Protein AF-A0A391NIZ3-F1 (afdb_monomer_lite)

Structure (mmCIF, N/CA/C/O backbone):
data_AF-A0A391NIZ3-F1
#
_entry.id   AF-A0A391NIZ3-F1
#
loop_
_atom_site.group_PDB
_atom_site.id
_atom_site.type_symbol
_atom_site.label_atom_id
_atom_site.label_alt_id
_atom_site.label_comp_id
_atom_site.label_asym_id
_atom_site.label_entity_id
_atom_site.label_seq_id
_atom_site.pdbx_PDB_ins_code
_atom_site.Cartn_x
_atom_site.Cartn_y
_atom_site.Cartn_z
_atom_site.occupancy
_atom_site.B_iso_or_equiv
_atom_site.auth_seq_id
_atom_site.auth_comp_id
_atom_site.auth_asym_id
_atom_site.auth_atom_id
_atom_site.pdbx_PDB_model_num
ATOM 1 N N . MET A 1 1 ? -11.721 -15.011 -27.211 1.00 30.62 1 MET A N 1
ATOM 2 C CA . MET A 1 1 ? -11.542 -13.622 -26.747 1.00 30.62 1 MET A CA 1
ATOM 3 C C . MET A 1 1 ? -11.182 -13.724 -25.280 1.00 30.62 1 MET A C 1
ATOM 5 O O . MET A 1 1 ? -12.038 -14.136 -24.511 1.00 30.62 1 MET A O 1
ATOM 9 N N . ALA A 1 2 ? -9.910 -13.532 -24.933 1.00 32.03 2 ALA A N 1
ATOM 10 C CA . ALA A 1 2 ? -9.469 -13.575 -23.542 1.00 32.03 2 ALA A CA 1
ATOM 11 C C . ALA A 1 2 ? -9.986 -12.310 -22.849 1.00 32.03 2 ALA A C 1
ATOM 13 O O . ALA A 1 2 ? -9.765 -11.207 -23.352 1.00 32.03 2 ALA A O 1
ATOM 14 N N . GLY A 1 3 ? -10.761 -12.488 -21.780 1.00 29.78 3 GLY A N 1
ATOM 15 C CA . GLY A 1 3 ? -11.195 -11.386 -20.935 1.00 29.78 3 GLY A CA 1
ATOM 16 C C . GLY A 1 3 ? -9.972 -10.726 -20.313 1.00 29.78 3 GLY A C 1
ATOM 17 O O . GLY A 1 3 ? -8.994 -11.405 -20.008 1.00 29.78 3 GLY A O 1
ATOM 18 N N . LEU A 1 4 ? -10.016 -9.404 -20.156 1.00 34.88 4 LEU A N 1
ATOM 19 C CA . LEU A 1 4 ? -9.152 -8.738 -19.193 1.00 34.88 4 LEU A CA 1
ATOM 20 C C . LEU A 1 4 ? -9.568 -9.243 -17.810 1.00 34.88 4 LEU A C 1
ATOM 22 O O . LEU A 1 4 ? -10.449 -8.669 -17.170 1.00 34.88 4 LEU A O 1
ATOM 26 N N . ASP A 1 5 ? -8.973 -10.354 -17.390 1.00 36.97 5 ASP A N 1
ATOM 27 C CA . ASP A 1 5 ? -8.926 -10.728 -15.991 1.00 36.97 5 ASP A CA 1
ATOM 28 C C . ASP A 1 5 ? -8.156 -9.609 -15.296 1.00 36.97 5 ASP A C 1
ATOM 30 O O . ASP A 1 5 ? -6.947 -9.454 -15.465 1.00 36.97 5 ASP A O 1
ATOM 34 N N . SER A 1 6 ? -8.893 -8.757 -14.585 1.00 40.09 6 SER A N 1
ATOM 35 C CA . SER A 1 6 ? -8.323 -7.855 -13.595 1.00 40.09 6 SER A CA 1
ATOM 36 C C . SER A 1 6 ? -7.480 -8.712 -12.652 1.00 40.09 6 SER A C 1
ATOM 38 O O . SER A 1 6 ? -8.021 -9.455 -11.830 1.00 40.09 6 SER A O 1
ATOM 40 N N . MET A 1 7 ? -6.157 -8.685 -12.831 1.00 52.97 7 MET A N 1
ATOM 41 C CA . MET A 1 7 ? -5.228 -9.329 -11.915 1.00 52.97 7 MET A CA 1
ATOM 42 C C . MET A 1 7 ? -5.234 -8.503 -10.636 1.00 52.97 7 MET A C 1
ATOM 44 O O . MET A 1 7 ? -4.478 -7.543 -10.493 1.00 52.97 7 MET A O 1
ATOM 48 N N . ALA A 1 8 ? -6.149 -8.831 -9.731 1.00 58.59 8 ALA A N 1
ATOM 49 C CA . ALA A 1 8 ? -6.102 -8.322 -8.375 1.00 58.59 8 ALA A CA 1
ATOM 50 C C . ALA A 1 8 ? -4.800 -8.801 -7.718 1.00 58.59 8 ALA A C 1
ATOM 52 O O . ALA A 1 8 ? -4.417 -9.963 -7.870 1.00 58.59 8 ALA A O 1
ATOM 53 N N . ALA A 1 9 ? -4.138 -7.903 -6.990 1.00 57.91 9 ALA A N 1
ATOM 54 C CA . ALA A 1 9 ? -2.969 -8.193 -6.166 1.00 57.91 9 ALA A CA 1
ATOM 55 C C . ALA A 1 9 ? -3.147 -9.503 -5.354 1.00 57.91 9 ALA A C 1
ATOM 57 O O . ALA A 1 9 ? -4.040 -9.556 -4.498 1.00 57.91 9 ALA A O 1
ATOM 58 N N . PRO A 1 10 ? -2.336 -10.557 -5.594 1.00 53.47 10 PRO A N 1
ATOM 59 C CA . PRO A 1 10 ? -2.469 -11.822 -4.876 1.00 53.47 10 PRO A CA 1
ATOM 60 C C . PRO A 1 10 ? -2.137 -11.669 -3.381 1.00 53.47 10 PRO A C 1
ATOM 62 O O . PRO A 1 10 ? -1.317 -10.841 -2.983 1.00 53.47 10 PRO A O 1
ATOM 65 N N . ARG A 1 11 ? -2.767 -12.491 -2.529 1.00 53.78 11 ARG A N 1
ATOM 66 C CA . ARG A 1 11 ? -2.462 -12.562 -1.087 1.00 53.78 11 ARG A CA 1
ATOM 67 C C . ARG A 1 11 ? -1.027 -13.057 -0.867 1.00 53.78 11 ARG A C 1
ATOM 69 O O . ARG A 1 11 ? -0.575 -13.943 -1.579 1.00 53.78 11 ARG A O 1
ATOM 76 N N . GLY A 1 12 ? -0.379 -12.568 0.195 1.00 54.88 12 GLY A N 1
ATOM 77 C CA . GLY A 1 12 ? 0.856 -13.160 0.733 1.00 54.88 12 GLY A CA 1
ATOM 78 C C . GLY A 1 12 ? 2.101 -12.840 -0.086 1.00 54.88 12 GLY A C 1
ATOM 79 O O . GLY A 1 12 ? 3.178 -13.310 0.251 1.00 54.88 12 GLY A O 1
ATOM 80 N N . VAL A 1 13 ? 1.933 -12.024 -1.124 1.00 63.78 13 VAL A N 1
ATOM 81 C CA . VAL A 1 13 ? 3.009 -11.528 -1.965 1.00 63.78 13 VAL A CA 1
ATOM 82 C C . VAL A 1 13 ? 3.862 -10.548 -1.176 1.00 63.78 13 VAL A C 1
ATOM 84 O O . VAL A 1 13 ? 3.339 -9.620 -0.543 1.00 63.78 13 VAL A O 1
ATOM 87 N N . LEU A 1 14 ? 5.171 -10.755 -1.244 1.00 71.38 14 LEU A N 1
ATOM 88 C CA . LEU A 1 14 ? 6.159 -9.802 -0.779 1.00 71.38 14 LEU A CA 1
ATOM 89 C C . LEU A 1 14 ? 6.186 -8.622 -1.748 1.00 71.38 14 LEU A C 1
ATOM 91 O O . LEU A 1 14 ? 6.499 -8.758 -2.934 1.00 71.38 14 LEU A O 1
ATOM 95 N N . TRP A 1 15 ? 5.836 -7.444 -1.238 1.00 83.12 15 TRP A N 1
ATOM 96 C CA . TRP A 1 15 ? 5.935 -6.219 -2.017 1.00 83.12 15 TRP A CA 1
ATOM 97 C C . TRP A 1 15 ? 7.286 -5.584 -1.774 1.00 83.12 15 TRP A C 1
ATOM 99 O O . TRP A 1 15 ? 7.584 -5.164 -0.656 1.00 83.12 15 TRP A O 1
ATOM 109 N N . ARG A 1 16 ? 8.080 -5.453 -2.828 1.00 86.00 16 ARG A N 1
ATOM 110 C CA . ARG A 1 16 ? 9.250 -4.593 -2.799 1.00 86.00 16 ARG A CA 1
ATOM 111 C C . ARG A 1 16 ? 8.808 -3.146 -2.933 1.00 86.00 16 ARG A C 1
ATOM 113 O O . ARG A 1 16 ? 8.069 -2.782 -3.852 1.00 86.00 16 ARG A O 1
ATOM 120 N N . VAL A 1 17 ? 9.277 -2.315 -2.010 1.00 87.50 17 VAL A N 1
ATOM 121 C CA . VAL A 1 17 ? 9.149 -0.862 -2.130 1.00 87.50 17 VAL A CA 1
ATOM 122 C C . VAL A 1 17 ? 10.254 -0.359 -3.037 1.00 87.50 17 VAL A C 1
ATOM 124 O O . VAL A 1 17 ? 11.430 -0.618 -2.780 1.00 87.50 17 VAL A O 1
ATOM 127 N N . VAL A 1 18 ? 9.878 0.383 -4.073 1.00 89.62 18 VAL A N 1
ATOM 128 C CA . VAL A 1 18 ? 10.826 0.974 -5.015 1.00 89.62 18 VAL A CA 1
ATOM 129 C C . VAL A 1 18 ? 10.708 2.499 -4.953 1.00 89.62 18 VAL A C 1
ATOM 131 O O . VAL A 1 18 ? 9.607 3.033 -5.126 1.00 89.62 18 VAL A O 1
ATOM 134 N N . PRO A 1 19 ? 11.810 3.228 -4.699 1.00 88.12 19 PRO A N 1
ATOM 135 C CA . PRO A 1 19 ? 11.822 4.681 -4.789 1.00 88.12 19 PRO A CA 1
ATOM 136 C C . PRO A 1 19 ? 11.428 5.162 -6.185 1.00 88.12 19 PRO A C 1
ATOM 138 O O . PRO A 1 19 ? 11.955 4.699 -7.193 1.00 88.12 19 PRO A O 1
ATOM 141 N N . SER A 1 20 ? 10.521 6.133 -6.245 1.00 86.06 20 SER A N 1
ATOM 142 C CA . SER A 1 20 ? 10.076 6.753 -7.488 1.00 86.06 20 SER A CA 1
ATOM 143 C C . SER A 1 20 ? 10.593 8.179 -7.606 1.00 86.06 20 SER A C 1
ATOM 145 O O . SER A 1 20 ? 10.410 9.007 -6.715 1.00 86.06 20 SER A O 1
ATOM 147 N N . ASN A 1 21 ? 11.150 8.501 -8.772 1.00 85.25 21 ASN A N 1
ATOM 148 C CA . ASN A 1 21 ? 11.581 9.857 -9.115 1.00 85.25 21 ASN A CA 1
ATOM 149 C C . ASN A 1 21 ? 10.421 10.765 -9.571 1.00 85.25 21 ASN A C 1
ATOM 151 O O . ASN A 1 21 ? 10.645 11.932 -9.889 1.00 85.25 21 ASN A O 1
ATOM 155 N N . ALA A 1 22 ? 9.187 10.249 -9.635 1.00 85.94 22 ALA A N 1
ATOM 156 C CA . ALA A 1 22 ? 8.031 11.000 -10.124 1.00 85.94 22 ALA A CA 1
ATOM 157 C C . ALA A 1 22 ? 7.596 12.125 -9.170 1.00 85.94 22 ALA A C 1
ATOM 159 O O . ALA A 1 22 ? 7.061 13.139 -9.621 1.00 85.94 22 ALA A O 1
ATOM 160 N N . ILE A 1 23 ? 7.826 11.960 -7.862 1.00 79.81 23 ILE A N 1
ATOM 161 C CA . ILE A 1 23 ? 7.537 12.956 -6.821 1.00 79.81 23 ILE A CA 1
ATOM 162 C C . ILE A 1 23 ? 8.584 12.868 -5.697 1.00 79.81 23 ILE A C 1
ATOM 164 O O . ILE A 1 23 ? 9.141 11.793 -5.473 1.00 79.81 23 ILE A O 1
ATOM 168 N N . PRO A 1 24 ? 8.830 13.951 -4.933 1.00 78.94 24 PRO A N 1
ATOM 169 C CA . PRO A 1 24 ? 9.692 13.886 -3.755 1.00 78.94 24 PRO A CA 1
ATOM 170 C C . PRO A 1 24 ? 9.196 12.835 -2.753 1.00 78.94 24 PRO A C 1
ATOM 172 O O . PRO A 1 24 ? 8.037 12.880 -2.337 1.00 78.94 24 PRO A O 1
ATOM 175 N N . ASN A 1 25 ? 10.081 11.917 -2.354 1.00 77.44 25 ASN A N 1
ATOM 176 C CA . ASN A 1 25 ? 9.791 10.797 -1.446 1.00 77.44 25 ASN A CA 1
ATOM 177 C C . ASN A 1 25 ? 8.659 9.865 -1.931 1.00 77.44 25 ASN A C 1
ATOM 179 O O . ASN A 1 25 ? 7.978 9.245 -1.114 1.00 77.44 25 ASN A O 1
ATOM 183 N N . GLY A 1 26 ? 8.421 9.803 -3.244 1.00 85.69 26 GLY A N 1
ATOM 184 C CA . GLY A 1 26 ? 7.451 8.887 -3.831 1.00 85.69 26 GLY A CA 1
ATOM 185 C C . GLY A 1 26 ? 7.955 7.455 -3.816 1.00 85.69 26 GLY A C 1
ATOM 186 O O . GLY A 1 26 ? 9.129 7.208 -4.069 1.00 85.69 26 GLY A O 1
ATOM 187 N N . MET A 1 27 ? 7.051 6.519 -3.567 1.00 91.25 27 MET A N 1
ATOM 188 C CA . MET A 1 27 ? 7.331 5.088 -3.603 1.00 91.25 27 MET A CA 1
ATOM 189 C C . MET A 1 27 ? 6.312 4.381 -4.494 1.00 91.25 27 MET A C 1
ATOM 191 O O . MET A 1 27 ? 5.132 4.739 -4.487 1.00 91.25 27 MET A O 1
ATOM 195 N N . THR A 1 28 ? 6.749 3.365 -5.225 1.00 93.19 28 THR A N 1
ATOM 196 C CA . THR A 1 28 ? 5.891 2.407 -5.933 1.00 93.19 28 THR A CA 1
ATOM 197 C C . THR A 1 28 ? 6.017 1.031 -5.281 1.00 93.19 28 THR A C 1
ATOM 199 O O . THR A 1 28 ? 6.976 0.750 -4.557 1.00 93.19 28 THR A O 1
ATOM 202 N N . LEU A 1 29 ? 5.014 0.178 -5.494 1.00 90.81 29 LEU A N 1
ATOM 203 C CA . LEU A 1 29 ? 5.008 -1.194 -4.990 1.00 90.81 29 LEU A CA 1
ATOM 204 C C . LEU A 1 29 ? 5.153 -2.179 -6.145 1.00 90.81 29 LEU A C 1
ATOM 206 O O . LEU A 1 29 ? 4.336 -2.171 -7.069 1.00 90.81 29 LEU A O 1
ATOM 210 N N . MET A 1 30 ? 6.172 -3.030 -6.055 1.00 90.44 30 MET A N 1
ATOM 211 C CA . MET A 1 30 ? 6.476 -4.083 -7.018 1.00 90.44 30 MET A CA 1
ATOM 212 C C . MET A 1 30 ? 6.294 -5.454 -6.369 1.00 90.44 30 MET A C 1
ATOM 214 O O . MET A 1 30 ? 6.764 -5.700 -5.264 1.00 90.44 30 MET A O 1
ATOM 218 N N . CYS A 1 31 ? 5.606 -6.350 -7.059 1.00 87.38 31 CYS A N 1
ATOM 219 C CA . CYS A 1 31 ? 5.487 -7.755 -6.706 1.00 87.38 31 CYS A CA 1
ATOM 220 C C . CYS A 1 31 ? 6.679 -8.518 -7.298 1.00 87.38 31 CYS A C 1
ATOM 222 O O . CYS A 1 31 ? 6.807 -8.576 -8.524 1.00 87.38 31 CYS A O 1
ATOM 224 N N . GLU A 1 32 ? 7.517 -9.109 -6.443 1.00 74.81 32 GLU A N 1
ATOM 225 C CA . GLU A 1 32 ? 8.699 -9.885 -6.865 1.00 74.81 32 GLU A CA 1
ATOM 226 C C . GLU A 1 32 ? 8.447 -11.393 -6.986 1.00 74.81 32 GLU A C 1
ATOM 228 O O . GLU A 1 32 ? 9.217 -12.087 -7.641 1.00 74.81 32 GLU A O 1
ATOM 233 N N . ASP A 1 33 ? 7.340 -11.901 -6.443 1.00 68.62 33 ASP A N 1
ATOM 234 C CA . ASP A 1 33 ? 7.028 -13.340 -6.414 1.00 68.62 33 ASP A CA 1
ATOM 235 C C . ASP A 1 33 ? 6.500 -13.900 -7.756 1.00 68.62 33 ASP A C 1
ATOM 237 O O . ASP A 1 33 ? 5.874 -14.961 -7.800 1.00 68.62 33 ASP A O 1
ATOM 241 N N . LEU A 1 34 ? 6.711 -13.185 -8.864 1.00 69.62 34 LEU A N 1
ATOM 242 C CA . LEU A 1 34 ? 6.232 -13.544 -10.202 1.00 69.62 34 LEU A CA 1
ATOM 243 C C . LEU A 1 34 ? 7.392 -13.634 -11.196 1.00 69.62 34 LEU A C 1
ATOM 245 O O . LEU A 1 34 ? 8.400 -12.950 -11.053 1.00 69.62 34 LEU A O 1
ATOM 249 N N . ASP A 1 35 ? 7.202 -14.417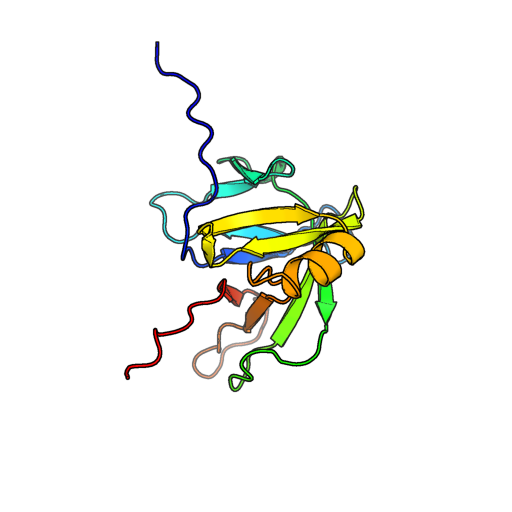 -12.265 1.00 75.75 35 ASP A N 1
ATOM 250 C CA . ASP A 1 35 ? 8.193 -14.594 -13.344 1.00 75.75 35 ASP A CA 1
ATOM 251 C C . ASP A 1 35 ? 8.624 -13.267 -14.005 1.00 75.75 35 ASP A C 1
ATOM 253 O O . ASP A 1 35 ? 9.677 -13.185 -14.640 1.00 75.75 35 ASP A O 1
ATOM 257 N N . SER A 1 36 ? 7.804 -12.222 -13.871 1.00 79.69 36 SER A N 1
ATOM 258 C CA . SER A 1 36 ? 8.085 -10.861 -14.319 1.00 79.69 36 SER A CA 1
ATOM 259 C C . SER A 1 36 ? 7.611 -9.844 -13.278 1.00 79.69 36 SER A C 1
ATOM 261 O O . SER A 1 36 ? 6.519 -10.035 -12.733 1.00 79.69 36 SER A O 1
ATOM 263 N N . PRO A 1 37 ? 8.349 -8.738 -13.059 1.00 85.12 37 PRO A N 1
ATOM 264 C CA . PRO A 1 37 ? 7.949 -7.716 -12.100 1.00 85.12 37 PRO A CA 1
ATOM 265 C C . PRO A 1 37 ? 6.615 -7.092 -12.510 1.00 85.12 37 PRO A C 1
ATOM 267 O O . PRO A 1 37 ? 6.466 -6.584 -13.624 1.00 85.12 37 PRO A O 1
ATOM 270 N N . LEU A 1 38 ? 5.651 -7.117 -11.592 1.00 90.69 38 LEU A N 1
ATOM 271 C CA . LEU A 1 38 ? 4.371 -6.433 -11.743 1.00 90.69 38 LEU A CA 1
ATOM 272 C C . LEU A 1 38 ? 4.234 -5.348 -10.680 1.00 90.69 38 LEU A C 1
ATOM 274 O O . LEU A 1 38 ? 4.617 -5.531 -9.528 1.00 90.69 38 LEU A O 1
ATOM 278 N N . TRP A 1 39 ? 3.638 -4.231 -11.062 1.00 92.19 39 TRP A N 1
ATOM 279 C CA . TRP A 1 39 ? 3.476 -3.051 -10.228 1.00 92.19 39 TRP A CA 1
ATOM 280 C C . TRP A 1 39 ? 2.023 -2.889 -9.794 1.00 92.19 39 TRP A C 1
ATOM 282 O O . TRP A 1 39 ? 1.108 -3.186 -10.564 1.00 92.19 39 TRP A O 1
ATOM 292 N N . LEU A 1 40 ? 1.802 -2.379 -8.582 1.00 91.31 40 LEU A N 1
ATOM 293 C CA . LEU A 1 40 ? 0.462 -2.047 -8.097 1.00 91.31 40 LEU A CA 1
ATOM 294 C C . LEU A 1 40 ? -0.001 -0.708 -8.686 1.00 91.31 40 LEU A C 1
ATOM 296 O O . LEU A 1 40 ? 0.609 0.327 -8.416 1.00 91.31 40 LEU A O 1
ATOM 300 N N . ALA A 1 41 ? -1.085 -0.707 -9.458 1.00 93.25 41 ALA A N 1
ATOM 301 C CA . ALA A 1 41 ? -1.703 0.498 -10.013 1.00 93.25 41 ALA A CA 1
ATOM 302 C C . ALA A 1 41 ? -2.649 1.196 -9.012 1.00 93.25 41 ALA A C 1
ATOM 304 O O . ALA A 1 41 ? -3.013 0.650 -7.969 1.00 93.25 41 ALA A O 1
ATOM 305 N N . SER A 1 42 ? -3.079 2.425 -9.331 1.00 91.12 42 SER A N 1
ATOM 306 C CA . SER A 1 42 ? -3.957 3.240 -8.461 1.00 91.12 42 SER A CA 1
ATOM 307 C C . SER A 1 42 ? -5.346 2.649 -8.226 1.00 91.12 42 SER A C 1
ATOM 309 O O . SER A 1 42 ? -5.995 2.985 -7.239 1.00 91.12 42 SER A O 1
ATOM 311 N N . ASP A 1 43 ? -5.810 1.781 -9.119 1.00 89.69 43 ASP A N 1
ATOM 312 C CA . ASP A 1 43 ? -7.062 1.033 -8.986 1.00 89.69 43 ASP A CA 1
ATOM 313 C C . ASP A 1 43 ? -6.873 -0.339 -8.313 1.00 89.69 43 ASP A C 1
ATOM 315 O O . ASP A 1 43 ? -7.814 -1.128 -8.258 1.00 89.69 43 ASP A O 1
ATOM 319 N N . LEU A 1 44 ? -5.675 -0.601 -7.772 1.00 88.94 44 LEU A N 1
ATOM 320 C CA . LEU A 1 44 ? -5.248 -1.855 -7.143 1.00 88.94 44 LEU A CA 1
ATOM 321 C C . LEU A 1 44 ? -5.123 -3.051 -8.100 1.00 88.94 44 LEU A C 1
ATOM 323 O O . LEU A 1 44 ? -4.967 -4.187 -7.642 1.00 88.94 44 LEU A O 1
ATOM 327 N N . SER A 1 45 ? -5.164 -2.815 -9.412 1.00 89.25 45 SER A N 1
ATOM 328 C CA . SER A 1 45 ? -4.800 -3.827 -10.404 1.00 89.25 45 SER A CA 1
ATOM 329 C C . SER A 1 45 ? -3.281 -3.977 -10.526 1.00 89.25 45 SER A C 1
ATOM 331 O O . SER A 1 45 ? -2.514 -3.078 -10.170 1.00 89.25 45 SER A O 1
ATOM 333 N N . MET A 1 46 ? -2.842 -5.127 -11.036 1.00 88.56 46 MET A N 1
ATOM 334 C CA . MET A 1 46 ? -1.444 -5.370 -11.389 1.00 88.56 46 MET A CA 1
ATOM 335 C C . MET A 1 46 ? -1.155 -4.930 -12.824 1.00 88.56 46 MET A C 1
ATOM 337 O O . MET A 1 46 ? -1.907 -5.251 -13.744 1.00 88.56 46 MET A O 1
ATOM 341 N N . THR A 1 47 ? -0.037 -4.233 -13.027 1.00 90.38 47 THR A N 1
ATOM 342 C CA . THR A 1 47 ? 0.412 -3.746 -14.340 1.00 90.38 47 THR A CA 1
ATOM 343 C C . THR A 1 47 ? 1.879 -4.090 -14.580 1.00 90.38 47 THR A C 1
ATOM 345 O O . THR A 1 47 ? 2.707 -3.995 -13.682 1.00 90.38 47 THR A O 1
ATOM 348 N N . ASP A 1 48 ? 2.227 -4.448 -15.811 1.00 91.31 48 ASP A N 1
ATOM 349 C CA . ASP A 1 48 ? 3.610 -4.674 -16.258 1.00 91.31 48 ASP A CA 1
ATOM 350 C C . ASP A 1 48 ? 4.376 -3.361 -16.521 1.00 91.31 48 ASP A C 1
ATOM 352 O O . ASP A 1 48 ? 5.591 -3.349 -16.706 1.00 91.31 48 ASP A O 1
ATOM 356 N N . LYS A 1 49 ? 3.666 -2.229 -16.528 1.00 91.44 49 LYS A N 1
ATOM 357 C CA . LYS A 1 49 ? 4.222 -0.891 -16.762 1.00 91.44 49 LYS A CA 1
ATOM 358 C C . LYS A 1 49 ? 4.400 -0.127 -15.458 1.00 91.44 49 LYS A C 1
ATOM 360 O O . LYS A 1 49 ? 3.411 0.327 -14.885 1.00 91.44 49 LYS A O 1
ATOM 365 N N . GLU A 1 50 ? 5.649 0.131 -15.083 1.00 91.12 50 GLU A N 1
ATOM 366 C CA . GLU A 1 50 ? 6.008 0.975 -13.932 1.00 91.12 50 GLU A CA 1
ATOM 367 C C . GLU A 1 50 ? 5.390 2.379 -14.017 1.00 91.12 50 GLU A C 1
ATOM 369 O O . GLU A 1 50 ? 4.910 2.914 -13.026 1.00 91.12 50 GLU A O 1
ATOM 374 N N . ALA A 1 51 ? 5.309 2.962 -15.218 1.00 91.19 51 ALA A N 1
ATOM 375 C CA . ALA A 1 51 ? 4.716 4.287 -15.425 1.00 91.19 51 ALA A CA 1
ATOM 376 C C . ALA A 1 51 ? 3.225 4.378 -15.034 1.00 91.19 51 ALA A C 1
ATOM 378 O O . ALA A 1 51 ? 2.703 5.479 -14.876 1.00 91.19 51 ALA A O 1
ATOM 379 N N . ASN A 1 52 ? 2.546 3.235 -14.893 1.00 92.56 52 ASN A N 1
ATOM 380 C CA . ASN A 1 52 ? 1.154 3.145 -14.452 1.00 92.56 52 ASN A CA 1
ATOM 381 C C . ASN A 1 52 ? 1.026 2.770 -12.964 1.00 92.56 52 ASN A C 1
ATOM 383 O O . ASN A 1 52 ? -0.093 2.615 -12.472 1.00 92.56 52 ASN A O 1
ATOM 387 N N . ALA A 1 53 ? 2.144 2.583 -12.260 1.00 93.56 53 ALA A N 1
ATOM 388 C CA . ALA A 1 53 ? 2.144 2.257 -10.845 1.00 93.56 53 ALA A CA 1
ATOM 389 C C . ALA A 1 53 ? 1.570 3.414 -10.015 1.00 93.56 53 ALA A C 1
ATOM 391 O O . ALA A 1 53 ? 1.778 4.596 -10.303 1.00 93.56 53 ALA A O 1
ATOM 392 N N . ALA A 1 54 ? 0.864 3.062 -8.948 1.00 94.19 54 ALA A N 1
ATOM 393 C CA . ALA A 1 54 ? 0.435 4.008 -7.939 1.00 94.19 54 ALA A CA 1
ATOM 394 C C . ALA A 1 54 ? 1.641 4.584 -7.196 1.00 94.19 54 ALA A C 1
ATOM 396 O O . ALA A 1 54 ? 2.567 3.864 -6.821 1.00 94.19 54 ALA A O 1
ATOM 397 N N . LEU A 1 55 ? 1.575 5.885 -6.919 1.00 94.88 55 LEU A N 1
ATOM 398 C CA . LEU A 1 55 ? 2.538 6.566 -6.066 1.00 94.88 55 LEU A CA 1
ATOM 399 C C . LEU A 1 55 ? 2.020 6.614 -4.634 1.00 94.88 55 LEU A C 1
ATOM 401 O O . LEU A 1 55 ? 0.892 7.049 -4.382 1.00 94.88 55 LEU A O 1
ATOM 405 N N . PHE A 1 56 ? 2.877 6.233 -3.696 1.00 93.25 56 PHE A N 1
ATOM 406 C CA . PHE A 1 56 ? 2.605 6.258 -2.269 1.00 93.25 56 PHE A CA 1
ATOM 407 C C . PHE A 1 56 ? 3.592 7.155 -1.525 1.00 93.25 56 PHE A C 1
ATOM 409 O O . PHE A 1 56 ? 4.740 7.327 -1.933 1.00 93.25 56 PHE A O 1
ATOM 416 N N . ARG A 1 57 ? 3.127 7.716 -0.407 1.00 91.44 57 ARG A N 1
ATOM 417 C CA . ARG A 1 57 ? 3.940 8.379 0.619 1.00 91.44 57 ARG A CA 1
ATOM 418 C C . ARG A 1 57 ? 3.831 7.591 1.913 1.00 91.44 57 ARG A C 1
ATOM 420 O O . ARG A 1 57 ? 2.752 7.085 2.220 1.00 91.44 57 ARG A O 1
ATOM 427 N N . PHE A 1 58 ? 4.931 7.474 2.646 1.00 88.69 58 PHE A N 1
ATOM 428 C CA . PHE A 1 58 ? 4.979 6.688 3.878 1.00 88.69 58 PHE A CA 1
ATOM 429 C C . PHE A 1 58 ? 5.033 7.609 5.088 1.00 88.69 58 PHE A C 1
ATOM 431 O O . PHE A 1 58 ? 5.788 8.581 5.097 1.00 88.69 58 PHE A O 1
ATOM 438 N N . GLU A 1 59 ? 4.280 7.264 6.126 1.00 88.06 59 GLU A N 1
ATOM 439 C CA . GLU A 1 59 ? 4.418 7.868 7.448 1.00 88.06 59 GLU A CA 1
ATOM 440 C C . GLU A 1 59 ? 4.750 6.788 8.470 1.00 88.06 59 GLU A C 1
ATOM 442 O O . GLU A 1 59 ? 4.153 5.713 8.465 1.00 88.06 59 GLU A O 1
ATOM 447 N N . LEU A 1 60 ? 5.720 7.065 9.341 1.00 84.81 60 LEU A N 1
ATOM 448 C CA . LEU A 1 60 ? 6.102 6.141 10.403 1.00 84.81 60 LEU A CA 1
ATOM 449 C C . LEU A 1 60 ? 4.963 6.005 11.413 1.00 84.81 60 LEU A C 1
ATOM 451 O O . LEU A 1 60 ? 4.384 7.000 11.849 1.00 84.81 60 LEU A O 1
ATOM 455 N N . CYS A 1 61 ? 4.692 4.778 11.840 1.00 82.69 61 CYS A N 1
ATOM 456 C CA . CYS A 1 61 ? 3.732 4.496 12.897 1.00 82.69 61 CYS A CA 1
ATOM 457 C C . CYS A 1 61 ? 4.350 3.586 13.969 1.00 82.69 61 CYS A C 1
ATOM 459 O O . CYS A 1 61 ? 5.413 2.994 13.748 1.00 82.69 61 CYS A O 1
ATOM 461 N N . PRO A 1 62 ? 3.739 3.499 15.167 1.00 80.94 62 PRO A N 1
ATOM 462 C CA . PRO A 1 62 ? 4.197 2.574 16.194 1.00 80.94 62 PRO A CA 1
ATOM 463 C C . PRO A 1 62 ? 4.321 1.147 15.651 1.00 80.94 62 PRO A C 1
ATOM 465 O O . PRO A 1 62 ? 3.475 0.699 14.877 1.00 80.94 62 PRO A O 1
ATOM 468 N N . ALA A 1 63 ? 5.374 0.446 16.078 1.00 67.62 63 ALA A N 1
ATOM 469 C CA . ALA A 1 63 ? 5.653 -0.910 15.623 1.00 67.62 63 ALA A CA 1
ATOM 470 C C . ALA A 1 63 ? 4.465 -1.846 15.892 1.00 67.62 63 ALA A C 1
ATOM 472 O O . ALA A 1 63 ? 3.937 -1.864 17.006 1.00 67.62 63 ALA A O 1
ATOM 473 N N . PHE A 1 64 ? 4.064 -2.624 14.882 1.00 63.44 64 PHE A N 1
ATOM 474 C CA . PHE A 1 64 ? 2.912 -3.520 14.996 1.00 63.44 64 PHE A CA 1
ATOM 475 C C . PHE A 1 64 ? 3.295 -4.929 15.481 1.00 63.44 64 PHE A C 1
ATOM 477 O O . PHE A 1 64 ? 2.795 -5.358 16.519 1.00 63.44 64 PHE A O 1
ATOM 484 N N . ARG A 1 65 ? 4.201 -5.645 14.791 1.00 63.59 65 ARG A N 1
ATOM 485 C CA . ARG A 1 65 ? 4.762 -6.932 15.257 1.00 63.59 65 ARG A CA 1
ATOM 486 C C . ARG A 1 65 ? 6.078 -6.758 16.016 1.00 63.59 65 ARG A C 1
ATOM 488 O O . ARG A 1 65 ? 6.362 -7.540 16.918 1.00 63.59 65 ARG A O 1
ATOM 495 N N . GLY A 1 66 ? 6.866 -5.731 15.682 1.00 57.81 66 GLY A N 1
ATOM 496 C CA . GLY A 1 66 ? 8.069 -5.361 16.441 1.00 57.81 66 GLY A CA 1
ATOM 497 C C . GLY A 1 66 ? 9.302 -6.233 16.174 1.00 57.81 66 GLY A C 1
ATOM 498 O O . GLY A 1 66 ? 10.093 -6.472 17.088 1.00 57.81 66 GLY A O 1
ATOM 499 N N . GLY A 1 67 ? 9.481 -6.702 14.935 1.00 63.69 67 GLY A N 1
ATOM 500 C CA . GLY A 1 67 ? 10.695 -7.401 14.506 1.00 63.69 67 GLY A CA 1
ATOM 501 C C . GLY A 1 67 ? 11.949 -6.519 14.590 1.00 63.69 67 GLY A C 1
ATOM 502 O O . GLY A 1 67 ? 11.904 -5.314 14.335 1.00 63.69 67 GLY A O 1
ATOM 503 N N . LYS A 1 68 ? 13.098 -7.108 14.949 1.00 65.75 68 LYS A N 1
ATOM 504 C CA . LYS A 1 68 ? 14.383 -6.391 14.957 1.00 65.75 68 LYS A CA 1
ATOM 505 C C . LYS A 1 68 ? 14.726 -5.967 13.524 1.00 65.75 68 LYS A C 1
ATOM 507 O O . LYS A 1 68 ? 14.968 -6.825 12.687 1.00 65.75 68 LYS A O 1
ATOM 512 N N . GLY A 1 69 ? 14.769 -4.659 13.269 1.00 65.62 69 GLY A N 1
ATOM 513 C CA . GLY A 1 69 ? 15.035 -4.096 11.937 1.00 65.62 69 GLY A CA 1
ATOM 514 C C . GLY A 1 69 ? 13.784 -3.827 11.095 1.00 65.62 69 GLY A C 1
ATOM 515 O O . GLY A 1 69 ? 13.905 -3.273 10.006 1.00 65.62 69 GLY A O 1
ATOM 516 N N . SER A 1 70 ? 12.590 -4.153 11.600 1.00 71.88 70 SER A N 1
ATOM 517 C CA . SER A 1 70 ? 11.331 -3.810 10.940 1.00 71.88 70 SER A CA 1
ATOM 518 C C . SER A 1 70 ? 10.905 -2.381 11.279 1.00 71.88 70 SER A C 1
ATOM 520 O O . SER A 1 70 ? 10.930 -1.961 12.438 1.00 71.88 70 SER A O 1
ATOM 522 N N . VAL A 1 71 ? 10.469 -1.642 10.264 1.00 78.75 71 VAL A N 1
ATOM 523 C CA . VAL A 1 71 ? 9.905 -0.296 10.373 1.00 78.75 71 VAL A CA 1
ATOM 524 C C . VAL A 1 71 ? 8.421 -0.376 10.045 1.00 78.75 71 VAL A C 1
ATOM 526 O O . VAL A 1 71 ? 8.048 -0.855 8.979 1.00 78.75 71 VAL A O 1
ATOM 529 N N . SER A 1 72 ? 7.555 0.087 10.946 1.00 84.19 72 SER A N 1
ATOM 530 C CA . SER A 1 72 ? 6.118 0.142 10.670 1.00 84.19 72 SER A CA 1
ATOM 531 C C . SER A 1 72 ? 5.733 1.468 10.022 1.00 84.19 72 SER A C 1
ATOM 533 O O . SER A 1 72 ? 6.143 2.540 10.475 1.00 84.19 72 SER A O 1
ATOM 535 N N . VAL A 1 73 ? 4.945 1.382 8.952 1.00 86.12 73 VAL A N 1
ATOM 536 C CA . VAL A 1 73 ? 4.510 2.530 8.154 1.00 86.12 73 VAL A CA 1
ATOM 537 C C . VAL A 1 73 ? 3.015 2.484 7.860 1.00 86.12 73 VAL A C 1
ATOM 539 O O . VAL A 1 73 ? 2.409 1.418 7.769 1.00 86.12 73 VAL A O 1
ATOM 542 N N . VAL A 1 74 ? 2.426 3.658 7.662 1.00 89.88 74 VAL A N 1
ATOM 543 C CA . VAL A 1 74 ? 1.143 3.837 6.980 1.00 89.88 74 VAL A CA 1
ATOM 544 C C . VAL A 1 74 ? 1.426 4.355 5.575 1.00 89.88 74 VAL A C 1
ATOM 546 O O . VAL A 1 74 ? 2.253 5.247 5.382 1.00 89.88 74 VAL A O 1
ATOM 549 N N . MET A 1 75 ? 0.753 3.775 4.586 1.00 90.94 75 MET A N 1
ATOM 550 C CA . MET A 1 75 ? 0.947 4.101 3.177 1.00 90.94 75 MET A CA 1
ATOM 551 C C . MET A 1 75 ? -0.216 4.929 2.644 1.00 90.94 75 MET A C 1
ATOM 553 O O . MET A 1 75 ? -1.341 4.438 2.564 1.00 90.94 75 MET A O 1
ATOM 557 N N . TYR A 1 76 ? 0.067 6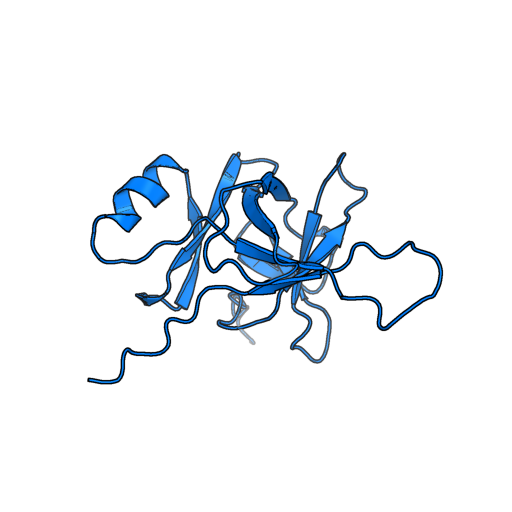.156 2.214 1.00 93.12 76 TYR A N 1
ATOM 558 C CA . TYR A 1 76 ? -0.915 7.080 1.655 1.00 93.12 76 TYR A CA 1
ATOM 559 C C . TYR A 1 76 ? -0.765 7.166 0.146 1.00 93.12 76 TYR A C 1
ATOM 561 O O . TYR A 1 76 ? 0.288 7.552 -0.363 1.00 93.12 76 TYR A O 1
ATOM 569 N N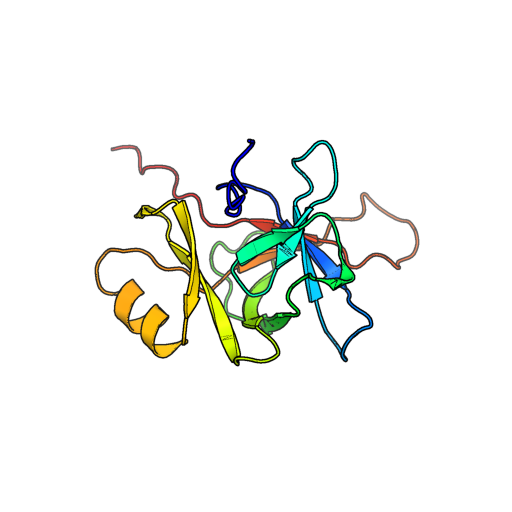 . HIS A 1 77 ? -1.838 6.870 -0.576 1.00 94.31 77 HIS A N 1
ATOM 570 C CA . HIS A 1 77 ? -1.922 7.101 -2.007 1.00 94.31 77 HIS A CA 1
ATOM 571 C C . HIS A 1 77 ? -1.768 8.598 -2.300 1.00 94.31 77 HIS A C 1
ATOM 573 O O . HIS A 1 77 ? -2.489 9.434 -1.750 1.00 94.31 77 HIS A O 1
ATOM 579 N N . HIS A 1 78 ? -0.812 8.948 -3.159 1.00 91.38 78 HIS A N 1
ATOM 580 C CA . HIS A 1 78 ? -0.331 10.319 -3.302 1.00 91.38 78 HIS A CA 1
ATOM 581 C C . HIS A 1 78 ? -1.423 11.311 -3.721 1.00 91.38 78 HIS A C 1
ATOM 583 O O . HIS A 1 78 ? -1.481 12.417 -3.189 1.00 91.38 78 HIS A O 1
ATOM 589 N N . THR A 1 79 ? -2.292 10.925 -4.659 1.00 89.75 79 THR A N 1
ATOM 590 C CA . THR A 1 79 ? -3.279 11.841 -5.252 1.00 89.75 79 THR A CA 1
ATOM 591 C C . THR A 1 79 ? -4.592 11.908 -4.482 1.00 89.75 79 THR A C 1
ATOM 593 O O . THR A 1 79 ? -5.246 12.947 -4.484 1.00 89.75 79 THR A O 1
ATOM 596 N N . SER A 1 80 ? -4.992 10.816 -3.830 1.00 90.94 80 SER A N 1
ATOM 597 C CA . SER A 1 80 ? -6.292 10.714 -3.154 1.00 90.94 80 SER A CA 1
ATOM 598 C C . SER A 1 80 ? -6.201 10.829 -1.635 1.00 90.94 80 SER A C 1
ATOM 600 O O . SER A 1 80 ? -7.235 10.954 -0.987 1.00 90.94 80 SER A O 1
ATOM 602 N N . ASN A 1 81 ? -4.992 10.775 -1.062 1.00 88.38 81 ASN A N 1
ATOM 603 C CA . ASN A 1 81 ? -4.744 10.671 0.382 1.00 88.38 81 ASN A CA 1
ATOM 604 C C . ASN A 1 81 ? -5.442 9.477 1.058 1.00 88.38 81 ASN A C 1
ATOM 606 O O . ASN A 1 81 ? -5.536 9.434 2.282 1.00 88.38 81 ASN A O 1
ATOM 610 N N . LEU A 1 82 ? -5.924 8.503 0.282 1.00 93.56 82 LEU A N 1
ATOM 611 C CA . LEU A 1 82 ? -6.455 7.259 0.824 1.00 93.56 82 LEU A CA 1
ATOM 612 C C . LEU A 1 82 ? -5.307 6.390 1.321 1.00 93.56 82 LEU A C 1
ATOM 614 O O . LEU A 1 82 ? -4.227 6.373 0.735 1.00 93.56 82 LEU A O 1
ATOM 618 N N . VAL A 1 83 ? -5.565 5.635 2.373 1.00 92.12 83 VAL A N 1
ATOM 619 C CA . VAL A 1 83 ? -4.611 4.708 2.958 1.00 92.12 83 VAL A CA 1
ATOM 620 C C . VAL A 1 83 ? -4.753 3.339 2.318 1.00 92.12 83 VAL A C 1
ATOM 622 O O . VAL A 1 83 ? -5.865 2.834 2.140 1.00 92.12 83 VAL A O 1
ATOM 625 N N . LEU A 1 84 ? -3.613 2.732 1.995 1.00 90.56 84 LEU A N 1
ATOM 626 C CA . LEU A 1 84 ? -3.546 1.331 1.615 1.00 90.56 84 LEU A CA 1
ATOM 627 C C . LEU A 1 84 ? -3.754 0.477 2.867 1.00 90.56 84 LEU A C 1
ATOM 629 O O . LEU A 1 84 ? -2.906 0.433 3.757 1.00 90.56 84 LEU A O 1
ATOM 633 N N . ALA A 1 85 ? -4.889 -0.204 2.933 1.00 87.44 85 ALA A N 1
ATOM 634 C CA . ALA A 1 85 ? -5.242 -1.100 4.020 1.00 87.44 85 ALA A CA 1
ATOM 635 C C . ALA A 1 85 ? -5.379 -2.532 3.504 1.00 87.44 85 ALA A C 1
ATOM 637 O O . ALA A 1 85 ? -5.821 -2.763 2.381 1.00 87.44 85 ALA A O 1
ATOM 638 N N . SER A 1 86 ? -5.046 -3.509 4.336 1.00 83.06 86 SER A N 1
ATOM 639 C CA . SER A 1 86 ? -5.294 -4.926 4.063 1.00 83.06 86 SER A CA 1
ATOM 640 C C . SER A 1 86 ? -6.430 -5.437 4.943 1.00 83.06 86 SER A C 1
ATOM 642 O O . SER A 1 86 ? -6.613 -4.959 6.058 1.00 83.06 86 SER A O 1
ATOM 644 N N . SER A 1 87 ? -7.217 -6.395 4.455 1.00 78.88 87 SER A N 1
ATOM 645 C CA . SER A 1 87 ? -8.139 -7.166 5.292 1.00 78.88 87 SER A CA 1
ATOM 646 C C . SER A 1 87 ? -7.695 -8.612 5.329 1.00 78.88 87 SER A C 1
ATOM 648 O O . SER A 1 87 ? -7.695 -9.292 4.303 1.00 78.88 87 SER A O 1
ATOM 650 N N . GLU A 1 88 ? -7.388 -9.102 6.524 1.00 69.94 88 GLU A N 1
ATOM 651 C CA . GLU A 1 88 ? -6.998 -10.499 6.713 1.00 69.94 88 GLU A CA 1
ATOM 652 C C . GLU A 1 88 ? -8.142 -11.440 6.362 1.00 69.94 88 GLU A C 1
ATOM 654 O O . GLU A 1 88 ? -7.962 -12.367 5.587 1.00 69.94 88 GLU A O 1
ATOM 659 N N . SER A 1 89 ? -9.341 -11.158 6.878 1.00 72.31 89 SER A N 1
ATOM 660 C CA . SER A 1 89 ? -10.526 -12.000 6.671 1.00 72.31 89 SER A CA 1
ATOM 661 C C . SER A 1 89 ? -10.951 -12.117 5.204 1.00 72.31 89 SER A C 1
ATOM 663 O O . SER A 1 89 ? -11.571 -13.105 4.822 1.00 72.31 89 SER A O 1
ATOM 665 N N . ARG A 1 90 ? -10.641 -11.101 4.387 1.00 71.31 90 ARG A N 1
ATOM 666 C CA . ARG A 1 90 ? -11.014 -11.049 2.966 1.00 71.31 90 ARG A CA 1
ATOM 667 C C . ARG A 1 90 ? -9.853 -11.347 2.029 1.00 71.31 90 ARG A C 1
ATOM 669 O O . ARG A 1 90 ? -10.095 -11.519 0.844 1.00 71.31 90 ARG A O 1
ATOM 676 N N . HIS A 1 91 ? -8.627 -11.418 2.547 1.00 71.19 91 HIS A N 1
ATOM 677 C CA . HIS A 1 91 ? -7.408 -11.627 1.766 1.00 71.19 91 HIS A CA 1
ATOM 678 C C . HIS A 1 91 ? -7.223 -10.616 0.626 1.00 71.19 91 HIS A C 1
ATOM 680 O O . HIS A 1 91 ? -6.781 -10.971 -0.462 1.00 71.19 91 HIS A O 1
ATOM 686 N N . THR A 1 92 ? -7.564 -9.352 0.871 1.00 76.00 92 THR A N 1
ATOM 687 C CA . THR A 1 92 ? -7.542 -8.294 -0.148 1.00 76.00 92 THR A CA 1
ATOM 688 C C . THR A 1 92 ? -6.994 -6.989 0.409 1.00 76.00 92 THR A C 1
ATOM 690 O O . THR A 1 92 ? -7.145 -6.693 1.599 1.00 76.00 92 THR A O 1
ATOM 693 N N . VAL A 1 93 ? -6.405 -6.184 -0.475 1.00 83.00 93 VAL A N 1
ATOM 694 C CA . VAL A 1 93 ? -6.029 -4.793 -0.204 1.00 83.00 93 VAL A CA 1
ATOM 695 C C . VAL A 1 93 ? -7.124 -3.830 -0.656 1.00 83.00 93 VAL A C 1
ATOM 697 O O . VAL A 1 93 ? -7.938 -4.148 -1.521 1.00 83.00 93 VAL A O 1
ATOM 700 N N . PHE A 1 94 ? -7.155 -2.654 -0.042 1.00 87.06 94 PHE A N 1
ATOM 701 C CA . PHE A 1 94 ? -8.135 -1.605 -0.277 1.00 87.06 94 PHE A CA 1
ATOM 702 C C . PHE A 1 94 ? -7.471 -0.237 -0.170 1.00 87.06 94 PHE A C 1
ATOM 704 O O . PHE A 1 94 ? -6.544 -0.054 0.617 1.00 87.06 94 PHE A O 1
ATOM 711 N N . LEU A 1 95 ? -8.017 0.739 -0.890 1.00 90.69 95 LEU A N 1
ATOM 712 C CA . LEU A 1 95 ? -7.801 2.153 -0.613 1.00 90.69 95 LEU A CA 1
ATOM 713 C C . LEU A 1 95 ? -9.024 2.674 0.129 1.00 90.69 95 LEU A C 1
ATOM 715 O O . LEU A 1 95 ? -10.147 2.536 -0.356 1.00 90.69 95 LEU A O 1
ATOM 719 N N . MET A 1 96 ? -8.814 3.246 1.306 1.00 90.19 96 MET A N 1
ATOM 720 C CA . MET A 1 96 ? -9.889 3.820 2.114 1.00 90.19 96 MET A CA 1
ATOM 721 C C . MET A 1 96 ? -9.374 4.973 2.968 1.00 90.19 96 MET A C 1
ATOM 723 O O . MET A 1 96 ? -8.170 5.155 3.125 1.00 90.19 96 MET A O 1
ATOM 727 N N . THR A 1 97 ? -10.276 5.787 3.497 1.00 91.06 97 THR A N 1
ATOM 728 C CA . THR A 1 97 ? -9.903 6.846 4.439 1.00 91.06 97 THR A CA 1
ATOM 729 C C . THR A 1 97 ? -9.446 6.245 5.768 1.00 91.06 97 THR A C 1
ATOM 731 O O . THR A 1 97 ? -9.848 5.139 6.132 1.00 91.06 97 THR A O 1
ATOM 734 N N . GLU A 1 98 ? -8.629 6.973 6.530 1.00 88.56 98 GLU A N 1
ATOM 735 C CA . GLU A 1 98 ? -8.227 6.520 7.869 1.00 88.56 98 GLU A CA 1
ATOM 736 C C . GLU A 1 98 ? -9.414 6.278 8.801 1.00 88.56 98 GLU A C 1
ATOM 738 O O . GLU A 1 98 ? -9.434 5.283 9.520 1.00 88.56 98 GLU A O 1
ATOM 743 N N . GLU A 1 99 ? -10.422 7.150 8.744 1.00 88.00 99 GLU A N 1
ATOM 744 C CA . GLU A 1 99 ? -11.643 7.021 9.539 1.00 88.00 99 GLU A 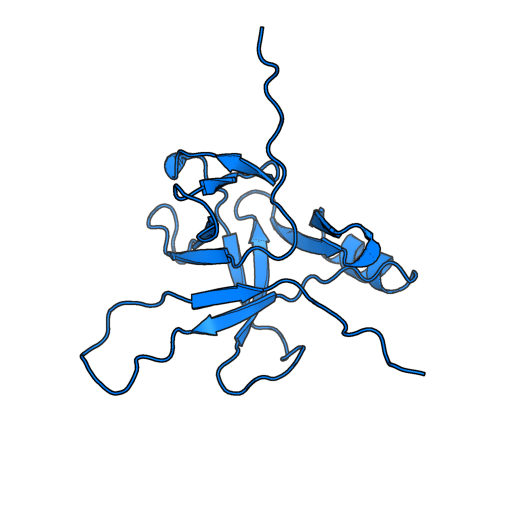CA 1
ATOM 745 C C . GLU A 1 99 ? -12.389 5.714 9.221 1.00 88.00 99 GLU A C 1
ATOM 747 O O . GLU A 1 99 ? -12.866 5.025 10.128 1.00 88.00 99 GLU A O 1
ATOM 752 N N . GLU A 1 100 ? -12.453 5.331 7.941 1.00 86.62 100 GLU A N 1
ATOM 753 C CA . GLU A 1 100 ? -13.054 4.066 7.518 1.00 86.62 100 GLU A CA 1
ATOM 754 C C . GLU A 1 100 ? -12.265 2.855 8.014 1.00 86.62 100 GLU A C 1
ATOM 756 O O . GLU A 1 100 ? -12.890 1.882 8.444 1.00 86.62 100 GLU A O 1
ATOM 761 N N . VAL A 1 101 ? -10.925 2.899 7.980 1.00 84.00 101 VAL A N 1
ATOM 762 C CA . VAL A 1 101 ? -10.098 1.826 8.559 1.00 84.00 101 VAL A CA 1
ATOM 763 C C . VAL A 1 101 ? -10.403 1.708 10.046 1.00 84.00 101 VAL A C 1
ATOM 765 O O . VAL A 1 101 ? -10.810 0.645 10.501 1.00 84.00 101 VAL A O 1
ATOM 768 N N . ASP A 1 102 ? -10.270 2.806 10.791 1.00 82.31 102 ASP A N 1
ATOM 769 C CA . ASP A 1 102 ? -10.362 2.812 12.252 1.00 82.31 102 ASP A CA 1
ATOM 770 C C . ASP A 1 102 ? -11.756 2.406 12.752 1.00 82.31 102 ASP A C 1
ATOM 772 O O . ASP A 1 102 ? -11.901 1.827 13.833 1.00 82.31 102 ASP A O 1
ATOM 776 N N . THR A 1 103 ? -12.792 2.692 11.961 1.00 81.00 103 THR A N 1
ATOM 777 C CA . THR A 1 103 ? -14.158 2.224 12.215 1.00 81.00 103 THR A CA 1
ATOM 778 C C . THR A 1 103 ? -14.267 0.723 11.966 1.00 81.00 103 THR A C 1
ATOM 780 O O . THR A 1 103 ? -14.750 -0.005 12.830 1.00 81.00 103 THR A O 1
ATOM 783 N N . LYS A 1 104 ? -13.774 0.229 10.824 1.00 75.00 104 LYS A N 1
ATOM 784 C CA . LYS A 1 104 ? -13.907 -1.186 10.449 1.00 75.00 104 LYS A CA 1
ATOM 785 C C . LYS A 1 104 ? -13.029 -2.120 11.280 1.00 75.00 104 LYS A C 1
ATOM 787 O O . LYS A 1 104 ? -13.449 -3.244 11.539 1.00 75.00 104 LYS A O 1
ATOM 792 N N . SER A 1 105 ? -11.871 -1.664 11.760 1.00 69.12 105 SER A N 1
ATOM 793 C CA . SER A 1 105 ? -10.997 -2.446 12.647 1.00 69.12 105 SER A CA 1
ATOM 794 C C . SER A 1 105 ? -11.660 -2.799 13.987 1.00 69.12 105 SER A C 1
ATOM 796 O O . SER A 1 105 ? -11.207 -3.719 14.666 1.00 69.12 105 SER A O 1
ATOM 798 N N . LYS A 1 106 ? -12.743 -2.108 14.373 1.00 66.00 106 LYS A N 1
ATOM 799 C CA . LYS A 1 106 ? -13.514 -2.388 15.597 1.00 66.00 106 LYS A CA 1
ATOM 800 C C . LYS A 1 106 ? -14.555 -3.501 15.420 1.00 66.00 106 LYS A C 1
ATOM 802 O O . LYS A 1 106 ? -14.934 -4.122 16.408 1.00 66.00 106 LYS A O 1
ATOM 807 N N . ASP A 1 107 ? -14.959 -3.796 14.184 1.00 57.53 107 ASP A N 1
ATOM 808 C CA . ASP A 1 107 ? -16.086 -4.683 13.851 1.00 57.53 107 ASP A CA 1
ATOM 809 C C . ASP A 1 107 ? -15.659 -6.121 13.486 1.00 57.53 107 ASP A C 1
ATOM 811 O O . ASP A 1 107 ? -16.311 -6.799 12.696 1.00 57.53 107 ASP A O 1
ATOM 815 N N . VAL A 1 108 ? -14.565 -6.633 14.067 1.00 54.50 108 VAL A N 1
ATOM 816 C CA . VAL A 1 108 ? -14.074 -8.029 13.900 1.00 54.50 108 VAL A CA 1
ATOM 817 C C . VAL A 1 108 ? -13.517 -8.353 12.499 1.00 54.50 108 VAL A C 1
ATOM 819 O O . VAL A 1 108 ? -12.764 -9.313 12.333 1.00 54.50 108 VAL A O 1
ATOM 822 N N . LEU A 1 109 ? -13.782 -7.520 11.491 1.00 54.06 109 LEU A N 1
ATOM 823 C CA . LEU A 1 109 ? -13.053 -7.514 10.227 1.00 54.06 109 LEU A CA 1
ATOM 824 C C . LEU A 1 109 ? -11.731 -6.777 10.464 1.00 54.06 109 LEU A C 1
ATOM 826 O O . LEU A 1 109 ? -11.687 -5.554 10.417 1.00 54.06 109 LEU A O 1
ATOM 830 N N . LEU A 1 110 ? -10.658 -7.507 10.775 1.00 69.88 110 LEU A N 1
ATOM 831 C CA . LEU A 1 110 ? -9.332 -6.923 10.997 1.00 69.88 110 LEU A CA 1
ATOM 832 C C . LEU A 1 110 ? -8.835 -6.275 9.695 1.00 69.88 110 LEU A C 1
ATOM 834 O O . LEU A 1 110 ? -8.289 -6.941 8.812 1.00 69.88 110 LEU A O 1
ATOM 838 N N . TYR A 1 111 ? -9.128 -4.984 9.542 1.00 76.25 111 TYR A N 1
ATOM 839 C CA . TYR A 1 111 ? -8.488 -4.114 8.571 1.00 76.25 111 TYR A CA 1
ATOM 840 C C . TYR A 1 111 ? -7.227 -3.542 9.210 1.00 76.25 111 TYR A C 1
ATOM 842 O O . TYR A 1 111 ? -7.287 -2.978 10.305 1.00 76.25 111 TYR A O 1
ATOM 850 N N . ASN A 1 112 ? -6.103 -3.671 8.515 1.00 78.25 112 ASN A N 1
ATOM 851 C CA . ASN A 1 112 ? -4.806 -3.187 8.959 1.00 78.25 112 ASN A CA 1
ATOM 852 C C . ASN A 1 112 ? -4.322 -2.103 8.001 1.00 78.25 112 ASN A C 1
ATOM 854 O O . ASN A 1 112 ? -4.110 -2.372 6.818 1.00 78.25 112 ASN A O 1
ATOM 858 N N . LYS A 1 113 ? -4.133 -0.885 8.520 1.00 84.38 113 LYS A N 1
ATOM 859 C CA . LYS A 1 113 ? -3.445 0.205 7.806 1.00 84.38 113 LYS A CA 1
ATOM 860 C C . LYS A 1 113 ? -1.930 0.216 8.001 1.00 84.38 113 LYS A C 1
ATOM 862 O O . LYS A 1 113 ? -1.229 0.876 7.241 1.00 84.38 113 LYS A O 1
ATOM 867 N N . ALA A 1 114 ? -1.438 -0.469 9.032 1.00 82.00 114 ALA A N 1
ATOM 868 C CA . ALA A 1 114 ? -0.014 -0.563 9.311 1.00 82.00 114 ALA A CA 1
ATOM 869 C C . ALA A 1 114 ? 0.615 -1.676 8.468 1.00 82.00 114 ALA A C 1
ATOM 871 O O . ALA A 1 114 ? 0.132 -2.810 8.466 1.00 82.00 114 ALA A O 1
ATOM 872 N N . TRP A 1 115 ? 1.702 -1.336 7.789 1.00 83.88 115 TRP A N 1
ATOM 873 C CA . TRP A 1 115 ? 2.555 -2.247 7.038 1.00 83.88 115 TRP A CA 1
ATOM 874 C C . TRP A 1 115 ? 3.926 -2.311 7.698 1.00 83.88 115 TRP A C 1
ATOM 876 O O . TRP A 1 115 ? 4.367 -1.338 8.308 1.00 83.88 115 TRP A O 1
ATOM 886 N N . GLU A 1 116 ? 4.613 -3.443 7.582 1.00 78.19 116 GLU A N 1
ATOM 887 C CA . GLU A 1 116 ? 5.973 -3.594 8.097 1.00 78.19 116 GLU A CA 1
ATOM 888 C C . GLU A 1 116 ? 6.962 -3.691 6.955 1.00 78.19 116 GLU A C 1
ATOM 890 O O . GLU A 1 116 ? 6.876 -4.603 6.138 1.00 78.19 116 GLU A O 1
ATOM 895 N N . PHE A 1 117 ? 7.894 -2.748 6.941 1.00 74.75 117 PHE A N 1
ATOM 896 C CA . PHE A 1 117 ? 9.014 -2.663 6.029 1.00 74.75 117 PHE A CA 1
ATOM 897 C C . PHE A 1 117 ? 10.233 -3.295 6.689 1.00 74.75 117 PHE A C 1
ATOM 899 O O . PHE A 1 117 ? 10.680 -2.831 7.738 1.00 74.75 117 PHE A O 1
ATOM 906 N N . SER A 1 118 ? 10.766 -4.358 6.098 1.00 71.88 118 SER A N 1
ATOM 907 C CA . SER A 1 118 ? 12.081 -4.874 6.478 1.00 71.88 118 SER A CA 1
ATOM 908 C C . SER A 1 118 ? 13.076 -4.366 5.453 1.00 71.88 118 SER A C 1
ATOM 910 O O . SER A 1 118 ? 12.953 -4.697 4.277 1.00 71.88 118 SER A O 1
ATOM 912 N N . ILE A 1 119 ? 14.012 -3.527 5.893 1.00 65.44 119 ILE A N 1
ATOM 913 C CA . ILE A 1 119 ? 15.149 -3.128 5.061 1.00 65.44 119 ILE A CA 1
ATOM 914 C C . ILE A 1 119 ? 15.957 -4.398 4.815 1.00 65.44 119 ILE A C 1
ATOM 916 O O . ILE A 1 119 ? 16.193 -5.143 5.773 1.00 65.44 119 ILE A O 1
ATOM 920 N N . ASP A 1 120 ? 16.349 -4.653 3.568 1.00 56.56 120 ASP A N 1
ATOM 921 C CA . ASP A 1 120 ? 17.272 -5.742 3.271 1.00 56.56 120 ASP A CA 1
ATOM 922 C C . ASP A 1 120 ? 18.502 -5.561 4.157 1.00 56.56 120 ASP A C 1
ATOM 924 O O . ASP A 1 120 ? 19.208 -4.555 4.079 1.00 56.56 120 ASP A O 1
ATOM 928 N N . ALA A 1 121 ? 18.713 -6.492 5.088 1.00 44.19 121 ALA A N 1
ATOM 929 C CA . ALA A 1 121 ? 19.952 -6.506 5.832 1.00 44.19 121 ALA A CA 1
ATOM 930 C C . ALA A 1 121 ? 21.030 -6.816 4.798 1.00 44.19 121 ALA A C 1
ATOM 932 O O . ALA A 1 121 ? 21.120 -7.956 4.344 1.00 44.19 121 ALA A O 1
ATOM 933 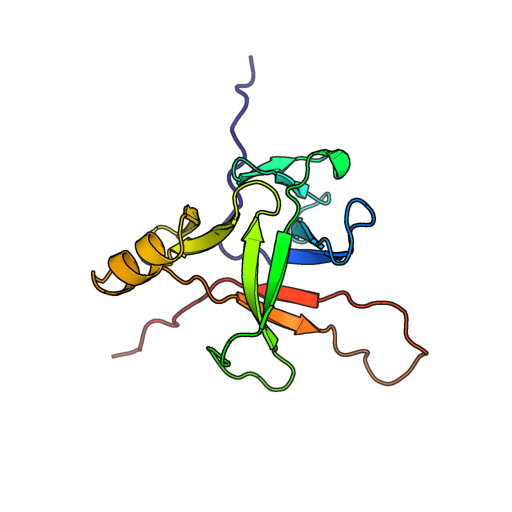N N . GLU A 1 122 ? 21.806 -5.806 4.395 1.00 42.47 122 GLU A N 1
ATOM 934 C CA . GLU A 1 122 ? 23.081 -6.060 3.743 1.00 42.47 122 GLU A CA 1
ATOM 935 C C . GLU A 1 122 ? 23.817 -7.068 4.626 1.00 42.47 122 GLU A C 1
ATOM 937 O O . GLU A 1 122 ? 24.142 -6.794 5.786 1.00 42.47 122 GLU A O 1
ATOM 942 N N . GLU A 1 123 ? 23.986 -8.273 4.092 1.00 39.66 123 GLU A N 1
ATOM 943 C CA . GLU A 1 123 ? 24.847 -9.296 4.647 1.00 39.66 123 GLU A CA 1
ATOM 944 C C . GLU A 1 123 ? 26.254 -8.688 4.664 1.00 39.66 123 GLU A C 1
ATOM 946 O O . GLU A 1 123 ? 26.897 -8.568 3.628 1.00 39.66 123 GLU A O 1
ATOM 951 N N . ASP A 1 124 ? 26.639 -8.162 5.828 1.00 38.03 124 ASP A N 1
ATOM 952 C CA . ASP A 1 124 ? 27.920 -7.544 6.166 1.00 38.03 124 ASP A CA 1
ATOM 953 C C . ASP A 1 124 ? 28.779 -7.066 4.975 1.00 38.03 124 ASP A C 1
ATOM 955 O O . ASP A 1 124 ? 29.768 -7.685 4.581 1.00 38.03 124 ASP A O 1
ATOM 959 N N . GLY A 1 125 ? 28.466 -5.855 4.510 1.00 41.41 125 GLY A N 1
ATOM 960 C CA . GLY A 1 125 ? 29.481 -4.864 4.179 1.00 41.41 125 GLY A CA 1
ATOM 961 C C . GLY A 1 125 ? 29.861 -4.716 2.713 1.00 41.41 125 GLY A C 1
ATOM 962 O O . GLY A 1 125 ? 30.952 -5.129 2.337 1.00 41.41 125 GLY A O 1
ATOM 963 N N . VAL A 1 126 ? 29.090 -3.931 1.952 1.00 36.31 126 VAL A N 1
ATOM 964 C CA . VAL A 1 126 ? 29.636 -3.055 0.900 1.00 36.31 126 VAL A CA 1
ATOM 965 C C . VAL A 1 126 ? 28.745 -1.819 0.747 1.00 36.31 126 VAL A C 1
ATOM 967 O O . VAL A 1 126 ? 27.633 -1.933 0.272 1.00 36.31 126 VAL A O 1
ATOM 970 N N . ASN A 1 127 ? 29.300 -0.649 1.094 1.00 37.41 127 ASN A N 1
ATOM 971 C CA . ASN A 1 127 ? 28.932 0.712 0.666 1.00 37.41 127 ASN A CA 1
ATOM 972 C C . ASN A 1 127 ? 27.548 0.903 0.021 1.00 37.41 127 ASN A C 1
ATOM 974 O O . ASN A 1 127 ? 27.347 0.578 -1.146 1.00 37.41 127 ASN A O 1
ATOM 978 N N . GLY A 1 128 ? 26.686 1.576 0.783 1.00 43.41 128 GLY A N 1
ATOM 979 C CA . GLY A 1 128 ? 25.304 1.846 0.437 1.00 43.41 128 GLY A CA 1
ATOM 980 C C . GLY A 1 128 ? 25.070 2.491 -0.923 1.00 43.41 128 GLY A C 1
ATOM 981 O O . GLY A 1 128 ? 25.805 3.378 -1.345 1.00 43.41 128 GLY A O 1
ATOM 982 N N . GLU A 1 129 ? 23.960 2.074 -1.522 1.00 37.84 129 GLU A N 1
ATOM 983 C CA . GLU A 1 129 ? 23.018 2.934 -2.250 1.00 37.84 129 GLU A CA 1
ATOM 984 C C . GLU A 1 129 ? 21.655 2.255 -2.510 1.00 37.84 129 GLU A C 1
ATOM 986 O O . GLU A 1 129 ? 20.833 2.834 -3.210 1.00 37.84 129 GLU A O 1
ATOM 991 N N . ASP A 1 130 ? 21.345 1.097 -1.906 1.00 40.44 130 ASP A N 1
ATOM 992 C CA . ASP A 1 130 ? 20.051 0.430 -2.099 1.00 40.44 130 ASP A CA 1
ATOM 993 C C . ASP A 1 130 ? 19.186 0.466 -0.832 1.00 40.44 130 ASP A C 1
ATOM 995 O O . ASP A 1 130 ? 19.366 -0.282 0.123 1.00 40.44 130 ASP A O 1
ATOM 999 N N . ALA A 1 131 ? 18.194 1.360 -0.835 1.00 41.88 131 ALA A N 1
ATOM 1000 C CA . ALA A 1 131 ? 17.127 1.418 0.164 1.00 41.88 131 ALA A CA 1
ATOM 1001 C C . ALA A 1 131 ? 15.928 0.537 -0.243 1.00 41.88 131 ALA A C 1
ATOM 1003 O O . ALA A 1 131 ? 14.776 0.962 -0.116 1.00 41.88 131 ALA A O 1
ATOM 1004 N N . SER A 1 132 ? 16.177 -0.661 -0.787 1.00 41.16 132 SER A N 1
ATOM 1005 C CA . SER A 1 132 ? 15.103 -1.624 -1.031 1.00 41.16 132 SER A CA 1
ATOM 1006 C C . SER A 1 132 ? 14.761 -2.403 0.234 1.00 41.16 132 SER A C 1
ATOM 1008 O O . SER A 1 132 ? 15.600 -2.659 1.095 1.00 41.16 132 SER A O 1
ATOM 1010 N N . GLY A 1 133 ? 13.483 -2.732 0.373 1.00 53.69 133 GLY A N 1
ATOM 1011 C CA . GLY A 1 133 ? 13.002 -3.567 1.459 1.00 53.69 133 GLY A CA 1
ATOM 1012 C C . GLY A 1 133 ? 11.649 -4.174 1.128 1.00 53.69 133 GLY A C 1
ATOM 1013 O O . GLY A 1 133 ? 10.959 -3.742 0.195 1.00 53.69 133 GLY A O 1
ATOM 1014 N N . PHE A 1 134 ? 11.283 -5.180 1.910 1.00 51.72 134 PHE A N 1
ATOM 1015 C CA . PHE A 1 134 ? 10.093 -5.994 1.701 1.00 51.72 134 PHE A CA 1
ATOM 1016 C C . PHE A 1 134 ? 8.966 -5.594 2.651 1.00 51.72 134 PHE A C 1
ATOM 1018 O O . PHE A 1 134 ? 9.180 -5.410 3.853 1.00 51.72 134 PHE A O 1
ATOM 1025 N N . LEU A 1 135 ? 7.750 -5.502 2.112 1.00 51.69 135 LEU A N 1
ATOM 1026 C CA . LEU A 1 135 ? 6.509 -5.322 2.857 1.00 51.69 135 LEU A CA 1
ATOM 1027 C C . LEU A 1 135 ? 5.709 -6.621 2.867 1.00 51.69 135 LEU A C 1
ATOM 1029 O O . LEU A 1 135 ? 5.455 -7.217 1.818 1.00 51.69 135 LEU A O 1
ATOM 1033 N N . THR A 1 136 ? 5.242 -7.014 4.052 1.00 50.62 136 THR A N 1
ATOM 1034 C CA . THR A 1 136 ? 4.338 -8.163 4.214 1.00 50.62 136 THR A CA 1
ATOM 1035 C C . THR A 1 136 ? 3.004 -7.723 4.813 1.00 50.62 136 THR A C 1
ATOM 1037 O O . THR A 1 136 ? 3.000 -7.002 5.817 1.00 50.62 136 THR A O 1
ATOM 1040 N N . PRO A 1 137 ? 1.854 -8.137 4.246 1.00 46.34 137 PRO A N 1
ATOM 1041 C CA . PRO A 1 137 ? 0.595 -8.072 4.969 1.00 46.34 137 PRO A CA 1
ATOM 1042 C C . PRO A 1 137 ? 0.586 -9.107 6.106 1.00 46.34 137 PRO A C 1
ATOM 1044 O O . PRO A 1 137 ? 1.374 -10.054 6.143 1.00 46.34 137 PRO A O 1
ATOM 1047 N N . TYR A 1 138 ? -0.308 -8.910 7.068 1.00 50.28 138 TYR A N 1
ATOM 1048 C CA . TYR A 1 138 ? -0.367 -9.737 8.264 1.00 50.28 138 TYR A CA 1
ATOM 1049 C C . TYR A 1 138 ? -0.741 -11.209 7.993 1.00 50.28 138 TYR A C 1
ATOM 1051 O O . TYR A 1 138 ? -1.679 -11.494 7.249 1.00 50.28 138 TYR A O 1
ATOM 1059 N N . GLU A 1 139 ? -0.077 -12.128 8.697 1.00 41.94 139 GLU A N 1
ATOM 1060 C CA . GLU A 1 139 ? -0.551 -13.487 8.967 1.00 41.94 139 GLU A CA 1
ATOM 1061 C C . GLU A 1 139 ? -0.644 -13.639 10.487 1.00 41.94 139 GLU A C 1
ATOM 1063 O O . GLU A 1 139 ? 0.373 -13.598 11.183 1.00 41.94 139 GLU A O 1
ATOM 1068 N N . LYS A 1 140 ? -1.861 -13.782 11.025 1.00 37.12 140 LYS A N 1
ATOM 1069 C CA . LYS A 1 140 ? -2.021 -14.418 12.331 1.00 37.12 140 LYS A CA 1
ATOM 1070 C C . LYS A 1 140 ? -1.764 -15.876 12.042 1.00 37.12 140 LYS A C 1
ATOM 1072 O O . LYS A 1 140 ? -2.548 -16.482 11.308 1.00 37.12 140 LYS A O 1
ATOM 1077 N N . GLU A 1 141 ? -0.725 -16.455 12.626 1.00 37.16 141 GLU A N 1
ATOM 1078 C CA . GLU A 1 141 ? -0.827 -17.884 12.865 1.00 37.16 141 GLU A CA 1
ATOM 1079 C C . GLU A 1 141 ? -2.128 -18.115 13.648 1.00 37.16 141 GLU A C 1
ATOM 1081 O O . GLU A 1 141 ? -2.424 -17.359 14.589 1.00 37.16 141 GLU A O 1
ATOM 1086 N N . PRO A 1 142 ? -2.965 -19.084 13.243 1.00 35.97 142 PRO A N 1
ATOM 1087 C CA . PRO A 1 142 ? -4.098 -19.458 14.060 1.00 35.97 142 PRO A CA 1
ATOM 1088 C C . PRO A 1 142 ? -3.538 -19.864 15.420 1.00 35.97 142 PRO A C 1
ATOM 1090 O O . PRO A 1 142 ? -2.694 -20.753 15.504 1.00 35.97 142 PRO A O 1
ATOM 1093 N N . LEU A 1 143 ? -3.984 -19.181 16.477 1.00 34.53 143 LEU A N 1
ATOM 1094 C CA . LEU A 1 143 ? -3.725 -19.610 17.845 1.00 34.53 143 LEU A CA 1
ATOM 1095 C C . LEU A 1 143 ? -4.158 -21.074 17.936 1.00 34.53 143 LEU A C 1
ATOM 1097 O O . LEU A 1 143 ? -5.350 -21.377 17.844 1.00 34.53 143 LEU A O 1
ATOM 1101 N N . ALA A 1 144 ? -3.181 -21.972 18.043 1.00 37.09 144 ALA A N 1
ATOM 1102 C CA . ALA A 1 144 ? -3.433 -23.362 18.355 1.00 37.09 144 ALA A CA 1
ATOM 1103 C C . ALA A 1 144 ? -4.081 -23.392 19.746 1.00 37.09 144 ALA A C 1
ATOM 1105 O O . ALA A 1 144 ? -3.456 -22.991 20.730 1.00 37.09 144 ALA A O 1
ATOM 1106 N N . PHE A 1 145 ? -5.357 -23.776 19.787 1.00 40.81 145 PHE A N 1
ATOM 1107 C CA . PHE A 1 145 ? -6.064 -24.124 21.017 1.00 40.81 145 PHE A CA 1
ATOM 1108 C C . PHE A 1 145 ? -5.721 -25.555 21.427 1.00 40.81 145 PHE A C 1
ATOM 1110 O O . PHE A 1 145 ? -5.635 -26.416 20.520 1.00 40.81 145 PHE A O 1
#

Radius of gyration: 15.82 Å; chains: 1; bounding box: 46×38×48 Å

Foldseek 3Di:
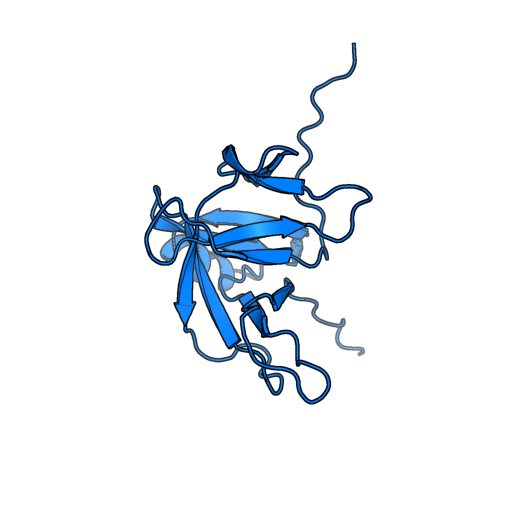DDDPPQAADAFFFWWKWDQDPPDVQWTWTWGPPDPAIWTQAPVRGTDNDPVRTFIWHWDFDPDDVDDDQKTKTFIAGPPPRFTWKAWPVVSHIDTHHPVVQVVVCVVPRNIDRIWIWHQPPPPDDDDDDDRMTIIHDDDDPPPDD

pLDDT: mean 71.96, std 19.62, range [29.78, 94.88]

Organism: NCBI:txid797122

Sequence (145 aa):
MAGLDSMAAPRGVLWRVVPSNAIPNGMTLMCEDLDSPLWLASDLSMTDKEANAALFRFELCPAFRGGKGSVSVVMYHHTSNLVLASSESRHTVFLMTEEEVDTKSKDVLLYNKAWEFSIDAEEDGVNGEDASGFLTPYEKEPLAF

Secondary structure (DSSP, 8-state):
-------B--TTPPEEEEEETTSTTEEEEEE-SSSS-EEEBTTSBEES-GGGBPPEEEEE---SS--TTEEEEEEEETTT--EEEEETTTTEEEEE-HHHHHHHTTTTS-EE-EEEEEE---SS--------EEEE---PPP---